Protein AF-A0A8H7CYE1-F1 (afdb_monomer_lite)

Structure (mmCIF, N/CA/C/O backbone):
data_AF-A0A8H7CYE1-F1
#
_entry.id   AF-A0A8H7CYE1-F1
#
loop_
_atom_site.group_PDB
_atom_site.id
_atom_site.type_symbol
_atom_site.label_atom_id
_atom_site.label_alt_id
_atom_site.label_comp_id
_atom_site.label_asym_id
_atom_site.label_entity_id
_atom_site.label_seq_id
_atom_site.pdbx_PDB_ins_code
_atom_site.Cartn_x
_atom_site.Cartn_y
_atom_site.Cartn_z
_atom_site.occupancy
_atom_site.B_iso_or_equiv
_atom_site.auth_seq_id
_atom_site.auth_comp_id
_atom_site.auth_asym_id
_atom_site.auth_atom_id
_atom_site.pdbx_PDB_model_num
ATOM 1 N N . MET A 1 1 ? 32.076 11.891 30.524 1.00 40.66 1 MET A N 1
ATOM 2 C CA . MET A 1 1 ? 31.829 10.584 29.880 1.00 40.66 1 MET A CA 1
ATOM 3 C C . MET A 1 1 ? 30.599 10.742 29.002 1.00 40.66 1 MET A C 1
ATOM 5 O O . MET A 1 1 ? 29.498 10.757 29.526 1.00 40.66 1 MET A O 1
ATOM 9 N N . GLY A 1 2 ? 30.790 10.987 27.707 1.00 42.84 2 GLY A N 1
ATOM 10 C CA . GLY A 1 2 ? 29.716 11.090 26.719 1.00 42.84 2 GLY A CA 1
ATOM 11 C C . GLY A 1 2 ? 30.156 10.296 25.499 1.00 42.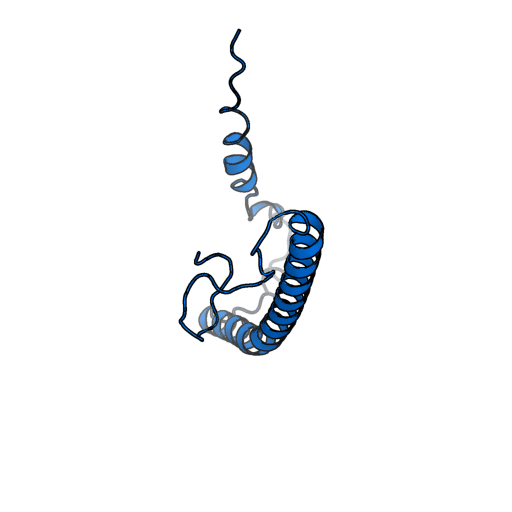84 2 GLY A C 1
ATOM 12 O O . GLY A 1 2 ? 31.140 10.659 24.863 1.00 42.84 2 GLY A O 1
ATOM 13 N N . PHE A 1 3 ? 29.504 9.161 25.263 1.00 37.09 3 PHE A N 1
ATOM 14 C CA . PHE A 1 3 ? 29.741 8.310 24.104 1.00 37.09 3 PHE A CA 1
ATOM 15 C C . PHE A 1 3 ? 29.047 8.949 22.896 1.00 37.09 3 PHE A C 1
ATOM 17 O O . PHE A 1 3 ? 27.830 9.111 22.900 1.00 37.09 3 PHE A O 1
ATOM 24 N N . GLY A 1 4 ? 29.831 9.355 21.897 1.00 44.56 4 GLY A N 1
ATOM 25 C CA . GLY A 1 4 ? 29.328 9.847 20.618 1.00 44.56 4 GLY A CA 1
ATOM 26 C C . GLY A 1 4 ? 28.806 8.690 19.771 1.00 44.56 4 GLY A C 1
ATOM 27 O O . GLY A 1 4 ? 29.542 7.745 19.497 1.00 44.56 4 GLY A O 1
ATOM 28 N N . VAL A 1 5 ? 27.537 8.764 19.368 1.00 54.91 5 VAL A N 1
ATOM 29 C CA . VAL A 1 5 ? 26.882 7.767 18.498 1.00 54.91 5 VAL A CA 1
ATOM 30 C C . VAL A 1 5 ? 26.818 8.251 17.037 1.00 54.91 5 VAL A C 1
ATOM 32 O O . VAL A 1 5 ? 26.430 7.510 16.142 1.00 54.91 5 VAL A O 1
ATOM 35 N N . ASP A 1 6 ? 27.320 9.451 16.741 1.00 49.56 6 ASP A N 1
ATOM 36 C CA . ASP A 1 6 ? 27.153 10.083 15.423 1.00 49.56 6 ASP A CA 1
ATOM 37 C C . ASP A 1 6 ? 28.207 9.677 14.378 1.00 49.56 6 ASP A C 1
ATOM 39 O O . ASP A 1 6 ? 28.210 10.189 13.259 1.00 49.56 6 ASP A O 1
ATOM 43 N N . GLN A 1 7 ? 29.104 8.741 14.705 1.00 48.44 7 GLN A N 1
ATOM 44 C CA . GLN A 1 7 ? 30.227 8.378 13.831 1.00 48.44 7 GLN A CA 1
ATOM 45 C C . GLN A 1 7 ? 30.059 7.050 13.077 1.00 48.44 7 GLN A C 1
ATOM 47 O O . GLN A 1 7 ? 30.784 6.813 12.119 1.00 48.44 7 GLN A O 1
ATOM 52 N N . VAL A 1 8 ? 29.086 6.201 13.436 1.00 51.88 8 VAL A N 1
ATOM 53 C CA . VAL A 1 8 ? 28.955 4.855 12.831 1.00 51.88 8 VAL A CA 1
ATOM 54 C C . VAL A 1 8 ? 28.050 4.840 11.586 1.00 51.88 8 VAL A C 1
ATOM 56 O O . VAL A 1 8 ? 28.099 3.898 10.802 1.00 51.88 8 VAL A O 1
ATOM 59 N N . SER A 1 9 ? 27.250 5.883 11.330 1.00 48.88 9 SER A N 1
ATOM 60 C CA . SER A 1 9 ? 26.254 5.861 10.240 1.00 48.88 9 SER A CA 1
ATOM 61 C C . SER A 1 9 ? 26.731 6.443 8.902 1.00 48.88 9 SER A C 1
ATOM 63 O O . SER A 1 9 ? 26.078 6.222 7.880 1.00 48.88 9 SER A O 1
ATOM 65 N N . THR A 1 10 ? 27.840 7.181 8.860 1.00 48.22 10 THR A N 1
ATOM 66 C CA . THR A 1 10 ? 28.313 7.827 7.621 1.00 48.22 10 THR A CA 1
ATOM 67 C C . THR A 1 10 ? 29.323 6.991 6.835 1.00 48.22 10 THR A C 1
ATOM 69 O O . THR A 1 10 ? 29.460 7.199 5.630 1.00 48.22 10 THR A O 1
ATOM 72 N N . GLU A 1 11 ? 29.958 5.986 7.446 1.00 44.22 11 GLU A N 1
ATOM 73 C CA . GLU A 1 11 ? 30.917 5.118 6.743 1.00 44.22 11 GLU A CA 1
ATOM 74 C C . GLU A 1 11 ? 30.231 4.081 5.833 1.00 44.22 11 GLU A C 1
ATOM 76 O O . GLU A 1 11 ? 30.669 3.857 4.701 1.00 44.22 11 GLU A O 1
ATOM 81 N N . TRP A 1 12 ? 29.083 3.525 6.239 1.00 40.66 12 TRP A N 1
ATOM 82 C CA . TRP A 1 12 ? 28.338 2.557 5.415 1.00 40.66 12 TRP A CA 1
ATOM 83 C C . TRP A 1 12 ? 27.717 3.192 4.161 1.00 40.66 12 TRP A C 1
ATOM 85 O O . TRP A 1 12 ? 27.625 2.546 3.115 1.00 40.66 12 TRP A O 1
ATOM 95 N N . ALA A 1 13 ? 27.358 4.480 4.222 1.00 39.84 13 ALA A N 1
ATOM 96 C CA . ALA A 1 13 ? 26.816 5.224 3.082 1.00 39.84 13 ALA A CA 1
ATOM 97 C C . ALA A 1 13 ? 27.863 5.494 1.978 1.00 39.84 13 ALA A C 1
ATOM 99 O O . ALA A 1 13 ? 27.500 5.729 0.821 1.00 39.84 13 ALA A O 1
ATOM 100 N N . VAL A 1 14 ? 29.159 5.431 2.308 1.00 49.72 14 VAL A N 1
ATOM 101 C CA . VAL A 1 14 ? 30.266 5.576 1.347 1.00 49.72 14 VAL A CA 1
ATOM 102 C C . VAL A 1 14 ? 30.738 4.212 0.831 1.00 49.72 14 VAL A C 1
ATOM 104 O O . VAL A 1 14 ? 31.070 4.097 -0.350 1.00 49.72 14 VAL A O 1
ATOM 107 N N . ALA A 1 15 ? 30.691 3.159 1.655 1.00 42.09 15 ALA A N 1
ATOM 108 C CA . ALA A 1 15 ? 31.122 1.814 1.263 1.00 42.09 15 ALA A CA 1
ATOM 109 C C . ALA A 1 15 ? 30.263 1.198 0.137 1.00 42.09 15 ALA A C 1
ATOM 111 O O . ALA A 1 15 ? 30.801 0.604 -0.798 1.00 42.09 15 ALA A O 1
ATOM 112 N N . VAL A 1 16 ? 28.941 1.414 0.143 1.00 48.31 16 VAL A N 1
ATOM 113 C CA . VAL A 1 16 ? 28.045 0.894 -0.916 1.00 48.31 16 VAL A CA 1
ATOM 114 C C . VAL A 1 16 ? 28.205 1.657 -2.244 1.00 48.31 16 VAL A C 1
ATOM 116 O O . VAL A 1 16 ? 27.879 1.140 -3.310 1.00 48.31 16 VAL A O 1
ATOM 119 N N . LYS A 1 17 ? 28.797 2.859 -2.226 1.00 48.03 17 LYS A N 1
ATOM 120 C CA . LYS A 1 17 ? 29.057 3.668 -3.431 1.00 48.03 17 LYS A CA 1
ATOM 121 C C . LYS A 1 17 ? 30.337 3.294 -4.184 1.00 48.03 17 LYS A C 1
ATOM 123 O O . LYS A 1 17 ? 30.627 3.911 -5.208 1.00 48.03 17 LYS A O 1
ATOM 128 N N . ARG A 1 18 ? 31.096 2.297 -3.715 1.00 46.69 18 ARG A N 1
ATOM 129 C CA . ARG A 1 18 ? 32.378 1.902 -4.321 1.00 46.69 18 ARG A CA 1
ATOM 130 C C . ARG A 1 18 ? 32.485 0.419 -4.673 1.00 46.69 18 ARG A C 1
ATOM 132 O O . ARG A 1 18 ? 33.593 -0.069 -4.866 1.00 46.69 18 ARG A O 1
ATOM 139 N N . VAL A 1 19 ? 31.366 -0.281 -4.869 1.00 48.00 19 VAL A N 1
ATOM 140 C CA . VAL A 1 19 ? 31.390 -1.445 -5.768 1.00 48.00 19 VAL A CA 1
ATOM 141 C C . VAL A 1 19 ? 31.368 -0.891 -7.183 1.00 48.00 19 VAL A C 1
ATOM 143 O O . VAL A 1 19 ? 30.327 -0.661 -7.794 1.00 48.00 19 VAL A O 1
ATOM 146 N N . SER A 1 20 ? 32.569 -0.574 -7.654 1.00 43.81 20 SER A N 1
ATOM 147 C CA . SER A 1 20 ? 32.831 -0.262 -9.044 1.00 43.81 20 SER A CA 1
ATOM 148 C C . SER A 1 20 ? 32.231 -1.367 -9.909 1.00 43.81 20 SER A C 1
ATOM 150 O O . SER A 1 20 ? 32.629 -2.528 -9.820 1.00 43.81 20 SER A O 1
ATOM 152 N N . PHE A 1 21 ? 31.303 -0.995 -10.787 1.00 33.94 21 PHE A N 1
ATOM 153 C CA . PHE A 1 21 ? 30.743 -1.865 -11.822 1.00 33.94 21 PHE A CA 1
ATOM 154 C C . PHE A 1 21 ? 31.835 -2.463 -12.746 1.00 33.94 21 PHE A C 1
ATOM 156 O O . PHE A 1 21 ? 31.558 -3.354 -13.540 1.00 33.94 21 PHE A O 1
ATOM 163 N N . SER A 1 22 ? 33.095 -2.019 -12.620 1.00 46.28 22 SER A N 1
ATOM 164 C CA . SER A 1 22 ? 34.264 -2.581 -13.305 1.00 46.28 22 SER A CA 1
ATOM 165 C C . SER A 1 22 ? 34.741 -3.933 -12.762 1.00 46.28 22 SER A C 1
ATOM 167 O O . SER A 1 22 ? 35.681 -4.475 -13.322 1.00 46.28 2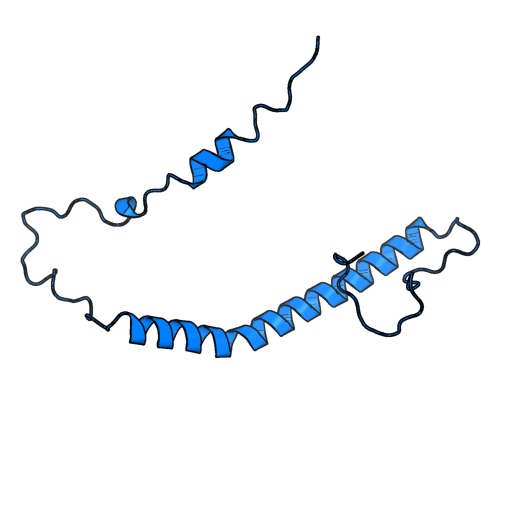2 SER A O 1
ATOM 169 N N . SER A 1 23 ? 34.173 -4.465 -11.672 1.00 46.47 23 SER A N 1
ATOM 170 C CA . SER A 1 23 ? 34.658 -5.720 -11.067 1.00 46.47 23 SER A CA 1
ATOM 171 C C . SER A 1 23 ? 33.970 -6.991 -11.585 1.00 46.47 23 SER A C 1
ATOM 173 O O . SER A 1 23 ? 34.342 -8.081 -11.162 1.00 46.47 23 SER A O 1
ATOM 175 N N . ILE A 1 24 ? 32.976 -6.883 -12.473 1.00 45.81 24 ILE A N 1
ATOM 176 C CA . ILE A 1 24 ? 32.363 -8.057 -13.129 1.00 45.81 24 ILE A CA 1
ATOM 177 C C . ILE A 1 24 ? 33.024 -8.340 -14.491 1.00 45.81 24 ILE A C 1
ATOM 179 O O . ILE A 1 24 ? 33.027 -9.480 -14.942 1.00 45.81 24 ILE A O 1
ATOM 183 N N . CYS A 1 25 ? 33.672 -7.347 -15.109 1.00 44.19 25 CYS A N 1
ATOM 184 C CA . CYS A 1 25 ? 34.569 -7.574 -16.240 1.00 44.19 25 CYS A CA 1
ATOM 185 C C . CYS A 1 25 ? 36.005 -7.631 -15.716 1.00 44.19 25 CYS A C 1
ATOM 187 O O . CYS A 1 25 ? 36.570 -6.600 -15.353 1.00 44.19 25 CYS A O 1
ATOM 189 N N . GLY A 1 26 ? 36.592 -8.828 -15.665 1.00 53.09 26 GLY A N 1
ATOM 190 C CA . GLY A 1 26 ? 38.037 -8.967 -15.490 1.00 53.09 26 GLY A CA 1
ATOM 191 C C . GLY A 1 26 ? 38.805 -8.205 -16.585 1.00 53.09 26 GLY A C 1
ATOM 192 O O . GLY A 1 26 ? 38.212 -7.848 -17.610 1.00 53.09 26 GLY A O 1
ATOM 193 N N . PRO A 1 27 ? 40.102 -7.911 -16.381 1.00 53.78 27 PRO A N 1
ATOM 194 C CA . PRO A 1 27 ? 40.936 -7.322 -17.421 1.00 53.78 27 PRO A CA 1
ATOM 195 C C . PRO A 1 27 ? 40.842 -8.181 -18.681 1.00 53.78 27 PRO A C 1
ATOM 197 O O . PRO A 1 27 ? 40.960 -9.398 -18.599 1.00 53.78 27 PRO A O 1
ATOM 200 N N . LEU A 1 28 ? 40.591 -7.543 -19.822 1.00 53.91 28 LEU A N 1
ATOM 201 C CA . LEU A 1 28 ? 40.593 -8.213 -21.114 1.00 53.91 28 LEU A CA 1
ATOM 202 C C . LEU A 1 28 ? 42.005 -8.769 -21.334 1.00 53.91 28 LEU A C 1
ATOM 204 O O . LEU A 1 28 ? 42.958 -7.985 -21.415 1.00 53.91 28 LEU A O 1
ATOM 208 N N . ASP A 1 29 ? 42.155 -10.090 -21.379 1.00 60.75 29 ASP A N 1
ATOM 209 C CA . ASP A 1 29 ? 43.447 -10.690 -21.672 1.00 60.75 29 ASP A CA 1
ATOM 210 C C . ASP A 1 29 ? 43.840 -10.279 -23.102 1.00 60.75 29 ASP A C 1
ATOM 212 O O . ASP A 1 29 ? 43.034 -10.391 -24.031 1.00 60.75 29 ASP A O 1
ATOM 216 N N . PRO A 1 30 ? 45.076 -9.803 -23.344 1.00 64.31 30 PRO A N 1
ATOM 217 C CA . PRO A 1 30 ? 45.500 -9.343 -24.671 1.00 64.31 30 PRO A CA 1
ATOM 218 C C . PRO A 1 30 ? 45.571 -10.475 -25.715 1.00 64.31 30 PRO A C 1
ATOM 220 O O . PRO A 1 30 ? 45.919 -10.224 -26.868 1.00 64.31 30 PRO A O 1
ATOM 223 N N . ALA A 1 31 ? 45.272 -11.713 -25.309 1.00 64.31 31 ALA A N 1
ATOM 224 C CA . ALA A 1 31 ? 45.252 -12.912 -26.135 1.00 64.31 31 ALA A CA 1
ATOM 225 C C . ALA A 1 31 ? 43.835 -13.366 -26.532 1.00 64.31 31 ALA A C 1
ATOM 227 O O . ALA A 1 31 ? 43.712 -14.357 -27.257 1.00 64.31 31 ALA A O 1
ATOM 228 N N . ASP A 1 32 ? 42.777 -12.666 -26.106 1.00 59.69 32 ASP A N 1
ATOM 229 C CA . ASP A 1 32 ? 41.422 -13.028 -26.514 1.00 59.69 32 ASP A CA 1
ATOM 230 C C . ASP A 1 32 ? 41.234 -12.785 -28.024 1.00 59.69 32 ASP A C 1
ATOM 232 O O . ASP A 1 32 ? 41.454 -11.675 -28.525 1.00 59.69 32 ASP A O 1
ATOM 236 N N . PRO A 1 33 ? 40.838 -13.811 -28.798 1.00 62.12 33 PRO A N 1
ATOM 237 C CA . PRO A 1 33 ? 40.733 -13.685 -30.240 1.00 62.12 33 PRO A CA 1
ATOM 238 C C . PRO A 1 33 ? 39.590 -12.717 -30.618 1.00 62.12 33 PRO A C 1
ATOM 240 O O . PRO A 1 33 ? 38.502 -12.777 -30.038 1.00 62.12 33 PRO A O 1
ATOM 243 N N . PRO A 1 34 ? 39.770 -11.862 -31.648 1.00 57.66 34 PRO A N 1
ATOM 244 C CA . PRO A 1 34 ? 38.900 -10.709 -31.947 1.00 57.66 34 PRO A CA 1
ATOM 245 C C . PRO A 1 34 ? 37.457 -11.057 -32.364 1.00 57.66 34 PRO A C 1
ATOM 247 O O . PRO A 1 34 ? 36.657 -10.164 -32.652 1.00 57.66 34 PRO A O 1
ATOM 250 N N . HIS A 1 35 ? 37.107 -12.344 -32.406 1.00 51.62 35 HIS A N 1
ATOM 251 C CA . HIS A 1 35 ? 35.760 -12.823 -32.697 1.00 51.62 35 HIS A CA 1
ATOM 252 C C . HIS A 1 35 ? 34.864 -12.902 -31.448 1.00 51.62 35 HIS A C 1
ATOM 254 O O . HIS A 1 35 ? 33.647 -12.862 -31.591 1.00 51.62 35 HIS A O 1
ATOM 260 N N . LEU A 1 36 ? 35.422 -12.948 -30.229 1.00 49.94 36 LEU A N 1
ATOM 261 C CA . LEU A 1 36 ? 34.623 -12.918 -28.989 1.00 49.94 36 LEU A CA 1
ATOM 262 C C . LEU A 1 36 ? 34.232 -11.498 -28.554 1.00 49.94 36 LEU A C 1
ATOM 264 O O . LEU A 1 36 ? 33.282 -11.323 -27.797 1.00 49.94 36 LEU A O 1
ATOM 268 N N . ALA A 1 37 ? 34.864 -10.471 -29.129 1.00 49.84 37 ALA A N 1
ATOM 269 C CA . ALA A 1 37 ? 34.382 -9.090 -29.059 1.00 49.84 37 ALA A CA 1
ATOM 270 C C . ALA A 1 37 ? 33.082 -8.865 -29.868 1.00 49.84 37 ALA A C 1
ATOM 272 O O . ALA A 1 37 ? 32.528 -7.766 -29.864 1.00 49.84 37 ALA A O 1
ATOM 273 N N . GLN A 1 38 ? 32.595 -9.892 -30.578 1.00 50.22 38 GLN A N 1
ATOM 274 C CA . GLN A 1 38 ? 31.489 -9.819 -31.530 1.00 50.22 38 GLN A CA 1
ATOM 275 C C . GLN A 1 38 ? 30.393 -10.847 -31.204 1.00 50.22 38 GLN A C 1
ATOM 277 O O . GLN A 1 38 ? 30.070 -11.698 -32.025 1.00 50.22 38 GLN A O 1
ATOM 282 N N . SER A 1 39 ? 29.783 -10.793 -30.017 1.00 45.53 39 SER A N 1
ATOM 283 C CA . SER A 1 39 ? 28.494 -11.491 -29.810 1.00 45.53 39 SER A CA 1
ATOM 284 C C . SER A 1 39 ? 27.410 -10.652 -29.133 1.00 45.53 39 SER A C 1
ATOM 286 O O . SER A 1 39 ? 26.242 -11.041 -29.120 1.00 45.53 39 SER A O 1
ATOM 288 N N . SER A 1 40 ? 27.741 -9.461 -28.629 1.00 56.66 40 SER A N 1
ATOM 289 C CA . SER A 1 40 ? 26.766 -8.576 -28.001 1.00 56.66 40 SER A CA 1
ATOM 290 C C . SER A 1 40 ? 26.074 -7.719 -29.059 1.00 56.66 40 SER A C 1
ATOM 292 O O . SER A 1 40 ? 26.551 -6.676 -29.502 1.00 56.66 40 SER A O 1
ATOM 294 N N . TYR A 1 41 ? 24.927 -8.215 -29.507 1.00 58.31 41 TYR A N 1
ATOM 295 C CA . TYR A 1 41 ? 23.892 -7.484 -30.229 1.00 58.31 41 TYR A CA 1
ATOM 296 C C . TYR A 1 41 ? 23.901 -5.972 -29.900 1.00 58.31 41 TYR A C 1
ATOM 298 O O . TYR A 1 41 ? 23.560 -5.539 -28.800 1.00 58.31 41 TYR A O 1
ATOM 306 N N . ARG A 1 42 ? 24.292 -5.124 -30.862 1.00 63.91 42 ARG A N 1
ATOM 307 C CA . ARG A 1 42 ? 24.247 -3.660 -30.701 1.00 63.91 42 ARG A CA 1
ATOM 308 C C . ARG A 1 42 ? 22.815 -3.160 -30.898 1.00 63.91 42 ARG A C 1
ATOM 310 O O . ARG A 1 42 ? 22.537 -2.408 -31.832 1.00 63.91 42 ARG A O 1
ATOM 317 N N . VAL A 1 43 ? 21.893 -3.604 -30.045 1.00 69.19 43 VAL A N 1
ATOM 318 C CA . VAL A 1 43 ? 20.523 -3.085 -30.019 1.00 69.19 43 VAL A CA 1
ATOM 319 C C . VAL A 1 43 ? 20.601 -1.627 -29.558 1.00 69.19 43 VAL A C 1
ATOM 321 O O . VAL A 1 43 ? 21.212 -1.333 -28.525 1.00 69.19 43 VAL A O 1
ATOM 324 N N . PRO A 1 44 ? 20.066 -0.672 -30.339 1.00 80.94 44 PRO A N 1
ATOM 325 C CA . PRO A 1 44 ? 20.144 0.735 -29.983 1.00 80.94 44 PRO A CA 1
ATOM 326 C C . PRO A 1 44 ? 19.495 0.949 -28.614 1.00 80.94 44 PRO A C 1
ATOM 328 O O . PRO A 1 44 ? 18.448 0.383 -28.320 1.00 80.94 44 PRO A O 1
ATOM 331 N N . PHE A 1 45 ? 20.075 1.822 -27.789 1.00 82.69 45 PHE A N 1
ATOM 332 C CA . PHE A 1 45 ? 19.619 2.092 -26.416 1.00 82.69 45 PHE A CA 1
ATOM 333 C C . PHE A 1 45 ? 18.115 2.409 -26.298 1.00 82.69 45 PHE A C 1
ATOM 335 O O . PHE A 1 45 ? 17.498 2.181 -25.261 1.00 82.69 45 PHE A O 1
ATOM 342 N N . ARG A 1 46 ? 17.508 2.919 -27.377 1.00 83.69 46 ARG A N 1
ATOM 343 C CA . ARG A 1 46 ? 16.066 3.176 -27.476 1.00 83.69 46 ARG A CA 1
ATOM 344 C C . ARG A 1 46 ? 15.236 1.894 -27.421 1.00 83.69 46 ARG A C 1
ATOM 346 O O . ARG A 1 46 ? 14.182 1.913 -26.800 1.00 83.69 46 ARG A O 1
ATOM 353 N N . GLU A 1 47 ? 15.703 0.820 -28.041 1.00 86.06 47 GLU A N 1
ATOM 354 C CA . GLU A 1 47 ? 14.991 -0.456 -28.101 1.00 86.06 47 GLU A CA 1
ATOM 355 C C . GLU A 1 47 ? 15.151 -1.236 -26.791 1.00 86.06 47 GLU A C 1
ATOM 357 O O . GLU A 1 47 ? 14.152 -1.640 -26.212 1.00 86.06 47 GLU A O 1
ATOM 362 N N . LEU A 1 48 ? 16.350 -1.251 -26.193 1.00 87.25 48 LEU A N 1
ATOM 363 C CA . LEU A 1 48 ? 16.542 -1.767 -24.825 1.00 87.25 48 LEU A CA 1
ATOM 364 C C . LEU A 1 48 ? 15.659 -1.037 -23.799 1.00 87.25 48 LEU A C 1
ATOM 366 O O . LEU A 1 48 ? 15.076 -1.639 -22.895 1.00 87.25 48 LEU A O 1
ATOM 370 N N . ARG A 1 49 ? 15.521 0.289 -23.929 1.00 90.56 49 ARG A N 1
ATOM 371 C CA . ARG A 1 49 ? 14.591 1.059 -23.091 1.00 90.56 49 ARG A CA 1
ATOM 372 C C . ARG A 1 49 ? 13.137 0.682 -23.340 1.00 90.56 49 ARG A C 1
ATOM 374 O O . ARG A 1 49 ? 12.370 0.639 -22.388 1.00 90.56 49 ARG A O 1
ATOM 381 N N . ARG A 1 50 ? 12.751 0.403 -24.584 1.00 95.00 50 ARG A N 1
ATOM 382 C CA . ARG A 1 50 ? 11.396 -0.064 -24.893 1.00 95.00 50 ARG A CA 1
ATOM 383 C C . ARG A 1 50 ? 11.136 -1.414 -24.252 1.00 95.00 50 ARG A C 1
ATOM 385 O O . ARG A 1 50 ? 10.178 -1.510 -23.500 1.00 95.00 50 ARG A O 1
ATOM 392 N N . GLU A 1 51 ? 12.010 -2.392 -24.451 1.00 92.62 51 GLU A N 1
ATOM 393 C CA . GLU A 1 51 ? 11.878 -3.729 -23.863 1.00 92.62 51 GLU A CA 1
ATOM 394 C C . GLU A 1 51 ? 11.781 -3.668 -22.334 1.00 92.62 51 GLU A C 1
ATOM 396 O O . GLU A 1 51 ? 10.863 -4.231 -21.741 1.00 92.62 51 GLU A O 1
ATOM 401 N N . THR A 1 52 ? 12.663 -2.902 -21.683 1.00 93.31 52 THR A N 1
ATOM 402 C CA . THR A 1 52 ? 12.626 -2.731 -20.220 1.00 93.31 52 THR A CA 1
ATOM 403 C C . THR A 1 52 ? 11.372 -1.998 -19.738 1.00 93.31 52 THR A C 1
ATOM 405 O O . THR A 1 52 ? 10.807 -2.365 -18.705 1.00 93.31 52 THR A O 1
ATOM 408 N N . THR A 1 53 ? 10.894 -0.986 -20.467 1.00 96.44 53 THR A N 1
ATOM 409 C CA . THR A 1 53 ? 9.630 -0.306 -20.155 1.00 96.44 53 THR A CA 1
ATOM 410 C C . THR A 1 53 ? 8.433 -1.236 -20.346 1.00 96.44 53 THR A C 1
ATOM 412 O O . THR A 1 53 ? 7.569 -1.277 -19.475 1.00 96.44 53 THR A O 1
ATOM 415 N N . TRP A 1 54 ? 8.387 -2.007 -21.431 1.00 96.94 54 TRP A N 1
ATOM 416 C CA . TRP A 1 54 ? 7.302 -2.947 -21.718 1.00 96.94 54 TRP A CA 1
ATOM 417 C C . TRP A 1 54 ? 7.257 -4.070 -20.684 1.00 96.94 54 TRP A C 1
ATOM 419 O O . TRP A 1 54 ? 6.198 -4.329 -20.116 1.00 96.94 54 TRP A O 1
ATOM 429 N N . ALA A 1 55 ? 8.410 -4.651 -20.339 1.00 96.19 55 ALA A N 1
ATOM 430 C CA . ALA A 1 55 ? 8.512 -5.630 -19.261 1.00 96.19 55 ALA A CA 1
ATOM 431 C C . ALA A 1 55 ? 7.942 -5.075 -17.945 1.00 96.19 55 ALA A C 1
ATOM 433 O O . ALA A 1 55 ? 7.144 -5.735 -17.283 1.00 96.19 55 ALA A O 1
ATOM 434 N N . ARG A 1 56 ? 8.272 -3.826 -17.589 1.00 96.00 56 ARG A N 1
ATOM 435 C CA . ARG A 1 56 ? 7.721 -3.180 -16.388 1.00 96.00 56 ARG A CA 1
ATOM 436 C C . ARG A 1 56 ? 6.215 -2.957 -16.479 1.00 96.00 56 ARG A C 1
ATOM 438 O O . ARG A 1 56 ? 5.527 -3.294 -15.527 1.00 96.00 56 ARG A O 1
ATOM 445 N N . ILE A 1 57 ? 5.693 -2.431 -17.587 1.00 97.00 57 ILE A N 1
ATOM 446 C CA . ILE A 1 57 ? 4.249 -2.172 -17.751 1.00 97.00 57 ILE A CA 1
ATOM 447 C C . ILE A 1 57 ? 3.428 -3.445 -17.511 1.00 97.00 57 ILE A C 1
ATOM 449 O O . ILE A 1 57 ? 2.371 -3.377 -16.889 1.00 97.00 57 ILE A O 1
ATOM 453 N N . HIS A 1 58 ? 3.925 -4.600 -17.951 1.00 95.62 58 HIS A N 1
ATOM 454 C CA . HIS A 1 58 ? 3.229 -5.873 -17.764 1.00 95.62 58 HIS A CA 1
ATOM 455 C C . HIS A 1 58 ? 3.407 -6.479 -16.368 1.00 95.62 58 HIS A C 1
ATOM 457 O O . HIS A 1 58 ? 2.501 -7.153 -15.884 1.00 95.62 58 HIS A O 1
ATOM 463 N N . LEU A 1 59 ? 4.539 -6.235 -15.705 1.00 96.50 59 LEU A N 1
ATOM 464 C CA . LEU A 1 59 ? 4.808 -6.772 -14.367 1.00 96.50 59 LEU A CA 1
ATOM 465 C C . LEU A 1 59 ? 4.229 -5.911 -13.237 1.00 96.50 59 LEU A C 1
ATOM 467 O O . LEU A 1 59 ? 3.832 -6.443 -12.203 1.00 96.50 59 LEU A O 1
ATOM 471 N N . VAL A 1 60 ? 4.155 -4.591 -13.420 1.00 97.25 60 VAL A N 1
ATOM 472 C CA . VAL A 1 60 ? 3.681 -3.644 -12.398 1.00 97.25 60 VAL A CA 1
ATOM 473 C C . VAL A 1 60 ? 2.287 -3.988 -11.855 1.00 97.25 60 VAL A C 1
ATOM 475 O O . VAL A 1 60 ? 2.140 -3.952 -10.637 1.00 97.25 60 VAL A O 1
ATOM 478 N N . PRO A 1 61 ? 1.282 -4.375 -12.667 1.00 97.31 61 PRO A N 1
ATOM 479 C CA . PRO A 1 61 ? -0.032 -4.756 -12.147 1.00 97.31 61 PRO A CA 1
ATOM 480 C C . PRO A 1 61 ? 0.014 -5.926 -11.158 1.00 97.31 61 PRO A C 1
ATOM 482 O O . PRO A 1 61 ? -0.699 -5.910 -10.158 1.00 97.31 61 PRO A O 1
ATOM 485 N N . LEU A 1 62 ? 0.875 -6.919 -11.406 1.00 96.62 62 LEU A N 1
ATOM 486 C CA . LEU A 1 62 ? 1.051 -8.058 -10.504 1.00 96.62 62 LEU A CA 1
ATOM 487 C C . LEU A 1 62 ? 1.719 -7.615 -9.200 1.00 96.62 62 LEU A C 1
ATOM 489 O O . LEU A 1 62 ? 1.231 -7.937 -8.122 1.00 96.62 62 LEU A O 1
ATOM 493 N N . LEU A 1 63 ? 2.799 -6.834 -9.293 1.00 95.69 63 LEU A N 1
ATOM 494 C CA . LEU A 1 63 ? 3.518 -6.336 -8.116 1.00 95.69 63 LEU A CA 1
ATOM 495 C C . LEU A 1 63 ? 2.648 -5.423 -7.244 1.00 95.69 63 LEU A C 1
ATOM 497 O O . LEU A 1 63 ? 2.711 -5.508 -6.020 1.00 95.69 63 LEU A O 1
ATOM 501 N N . LEU A 1 64 ? 1.820 -4.583 -7.867 1.00 96.56 64 LEU A N 1
ATOM 502 C CA . LEU A 1 64 ? 0.873 -3.724 -7.165 1.00 96.56 64 LEU A CA 1
ATOM 503 C C . LEU A 1 64 ? -0.165 -4.558 -6.408 1.00 96.56 64 LEU A C 1
ATOM 505 O O . LEU A 1 64 ? -0.377 -4.332 -5.222 1.00 96.56 64 LEU A O 1
ATOM 509 N N . ALA A 1 65 ? -0.748 -5.566 -7.062 1.00 97.19 65 ALA A N 1
ATOM 510 C CA . ALA A 1 65 ? -1.732 -6.440 -6.432 1.00 97.19 65 ALA A CA 1
ATOM 511 C C . ALA A 1 65 ? -1.155 -7.219 -5.236 1.00 97.19 65 ALA A C 1
ATOM 513 O O . ALA A 1 65 ? -1.838 -7.381 -4.225 1.00 97.19 65 ALA A O 1
ATOM 514 N N . GLU A 1 66 ? 0.092 -7.693 -5.323 1.00 96.81 66 GLU A N 1
ATOM 515 C CA . GLU A 1 66 ? 0.754 -8.340 -4.182 1.00 96.81 66 GLU A CA 1
ATOM 516 C C . GLU A 1 66 ? 1.031 -7.346 -3.044 1.00 96.81 66 GLU A C 1
ATOM 518 O O . GLU A 1 66 ? 0.760 -7.652 -1.880 1.00 96.81 66 GLU A O 1
ATOM 523 N N . GLY A 1 67 ? 1.496 -6.136 -3.370 1.00 96.38 67 GLY A N 1
ATOM 524 C CA . GLY A 1 67 ? 1.692 -5.064 -2.392 1.00 96.38 67 GLY A CA 1
ATOM 525 C C . GLY A 1 67 ? 0.401 -4.700 -1.651 1.00 96.38 67 GLY A C 1
ATOM 526 O O . GLY A 1 67 ? 0.392 -4.649 -0.420 1.00 96.38 67 GLY A O 1
ATOM 527 N N . ASP A 1 68 ? -0.707 -4.540 -2.380 1.00 95.69 68 ASP A N 1
ATOM 528 C CA . ASP A 1 68 ? -2.019 -4.205 -1.813 1.00 95.69 68 ASP A CA 1
ATOM 529 C C . ASP A 1 68 ? -2.522 -5.286 -0.840 1.00 95.69 68 ASP A C 1
ATOM 531 O O . ASP A 1 68 ? -3.078 -4.970 0.217 1.00 95.69 68 ASP A O 1
ATOM 535 N N . ARG A 1 69 ? -2.289 -6.572 -1.142 1.00 96.38 69 ARG A N 1
ATOM 536 C CA . ARG A 1 69 ? -2.650 -7.680 -0.238 1.00 96.38 69 ARG A CA 1
ATOM 537 C C . ARG A 1 69 ? -1.879 -7.617 1.073 1.00 96.38 69 ARG A C 1
ATOM 539 O O . ARG A 1 69 ? -2.478 -7.794 2.135 1.00 96.38 69 ARG A O 1
ATOM 546 N N . VAL A 1 70 ? -0.572 -7.366 1.008 1.00 95.69 70 VAL A N 1
ATOM 547 C CA . VAL A 1 70 ? 0.280 -7.258 2.200 1.00 95.69 70 VAL A CA 1
ATOM 548 C C . VAL A 1 70 ? -0.136 -6.051 3.037 1.00 95.69 70 VAL A C 1
ATOM 550 O O . VAL A 1 70 ? -0.338 -6.191 4.241 1.00 95.69 70 VAL A O 1
ATOM 553 N N . ALA A 1 71 ? -0.352 -4.894 2.406 1.00 93.38 71 ALA A N 1
ATOM 554 C CA . ALA A 1 71 ? -0.792 -3.682 3.094 1.00 93.38 71 ALA A CA 1
ATOM 555 C C . ALA A 1 71 ? -2.143 -3.874 3.804 1.00 93.38 71 ALA A C 1
ATOM 557 O O . ALA A 1 71 ? -2.325 -3.431 4.941 1.00 93.38 71 ALA A O 1
ATOM 558 N N . TYR A 1 72 ? -3.087 -4.576 3.170 1.00 93.94 72 TYR A N 1
ATOM 559 C CA . TYR A 1 72 ? -4.367 -4.904 3.794 1.00 93.94 72 TYR A CA 1
ATOM 560 C C . TYR A 1 72 ? -4.198 -5.810 5.020 1.00 93.94 72 TYR A C 1
ATOM 562 O O . TYR A 1 72 ? -4.766 -5.525 6.077 1.00 93.94 72 TYR A O 1
ATOM 570 N N . GLN A 1 73 ? -3.398 -6.874 4.900 1.00 95.94 73 GLN A N 1
ATOM 571 C CA . GLN A 1 73 ? -3.130 -7.790 6.011 1.00 95.94 73 GLN A CA 1
ATOM 572 C C . GLN A 1 73 ? -2.446 -7.082 7.180 1.00 95.94 73 GLN A C 1
ATOM 574 O O . GLN A 1 73 ? -2.830 -7.293 8.330 1.00 95.94 73 GLN A O 1
ATOM 579 N N . GLU A 1 74 ? -1.479 -6.215 6.894 1.00 93.56 74 GLU A N 1
ATOM 580 C CA . GLU A 1 74 ? -0.784 -5.444 7.920 1.00 93.56 74 GLU A CA 1
ATOM 581 C C . GLU A 1 74 ? -1.730 -4.466 8.624 1.00 93.56 74 GLU A C 1
ATOM 583 O O . GLU A 1 74 ? -1.736 -4.378 9.850 1.00 93.56 74 GLU A O 1
ATOM 588 N N . GLY A 1 75 ? -2.633 -3.826 7.876 1.00 92.62 75 GLY A N 1
ATOM 589 C CA . GLY A 1 75 ? -3.681 -2.987 8.454 1.00 92.62 75 GLY A CA 1
ATOM 590 C C . GLY A 1 75 ? -4.618 -3.751 9.396 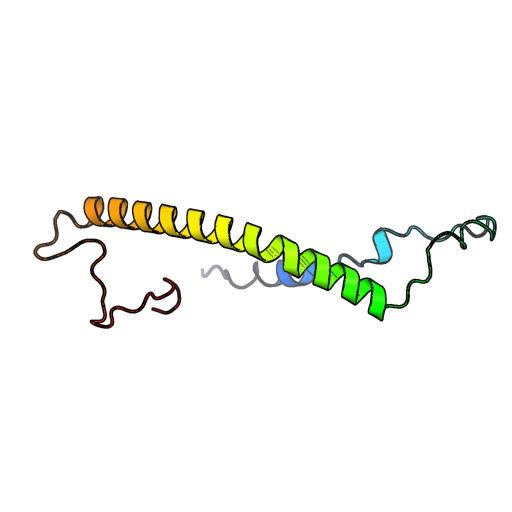1.00 92.62 75 GLY A C 1
ATOM 591 O O . GLY A 1 75 ? -5.018 -3.207 10.424 1.00 92.62 75 GLY A O 1
ATOM 592 N N . LEU A 1 76 ? -4.960 -5.005 9.080 1.00 94.81 76 LEU A N 1
ATOM 593 C CA . LEU A 1 76 ? -5.758 -5.856 9.971 1.00 94.81 76 LEU A CA 1
ATOM 594 C C . LEU A 1 76 ? -4.987 -6.247 11.235 1.00 94.81 76 LEU A C 1
ATOM 596 O O . LEU A 1 76 ? -5.547 -6.186 12.330 1.00 94.81 76 LEU A O 1
ATOM 600 N N . ARG A 1 77 ? -3.708 -6.620 11.095 1.00 96.38 77 ARG A N 1
ATOM 601 C CA . ARG A 1 77 ? -2.833 -6.951 12.231 1.00 96.38 77 ARG A CA 1
ATOM 602 C C . ARG A 1 77 ? -2.684 -5.766 13.175 1.00 96.38 77 ARG A C 1
ATOM 604 O O . ARG A 1 77 ? -2.891 -5.929 14.373 1.00 96.38 77 ARG A O 1
ATOM 611 N N . ALA A 1 78 ? -2.413 -4.579 12.637 1.00 94.00 78 ALA A N 1
ATOM 612 C CA . ALA A 1 78 ? -2.303 -3.354 13.418 1.00 94.00 78 ALA A CA 1
ATOM 613 C C . ALA A 1 78 ? -3.595 -3.053 14.192 1.00 94.00 78 ALA A C 1
ATOM 615 O O . ALA A 1 78 ? -3.533 -2.748 15.376 1.00 94.00 78 ALA A O 1
ATOM 616 N N . THR A 1 79 ? -4.767 -3.217 13.566 1.00 93.94 79 THR A N 1
ATOM 617 C CA . THR A 1 79 ? -6.066 -3.047 14.244 1.00 93.94 79 THR A CA 1
ATOM 618 C C . THR A 1 79 ? -6.289 -4.073 15.360 1.00 93.94 79 THR A C 1
ATOM 620 O O . THR A 1 79 ? -6.823 -3.723 16.411 1.00 93.94 79 THR A O 1
ATOM 623 N N . ALA A 1 80 ? -5.885 -5.330 15.159 1.00 96.38 80 ALA A N 1
ATOM 624 C CA . ALA A 1 80 ? -6.002 -6.366 16.185 1.00 96.38 80 ALA A CA 1
ATOM 625 C C . ALA A 1 80 ? -5.102 -6.068 17.394 1.00 96.38 80 ALA A C 1
ATOM 627 O O . ALA A 1 80 ? -5.557 -6.133 18.535 1.00 96.38 80 ALA A O 1
ATOM 628 N N . VAL A 1 81 ? -3.854 -5.671 17.133 1.00 96.88 81 VAL A N 1
ATOM 629 C CA . VAL A 1 81 ? -2.891 -5.269 18.167 1.00 96.88 81 VAL A CA 1
ATOM 630 C C . VAL A 1 81 ? -3.368 -4.014 18.904 1.00 96.88 81 VAL A C 1
ATOM 632 O O . VAL A 1 81 ? -3.339 -3.971 20.130 1.00 96.88 81 VAL A O 1
ATOM 635 N N . GLU A 1 82 ? -3.861 -3.007 18.180 1.00 95.12 82 GLU A N 1
ATOM 636 C CA . GLU A 1 82 ? -4.427 -1.785 18.758 1.00 95.12 82 GLU A CA 1
ATOM 637 C C . GLU A 1 82 ? -5.588 -2.102 19.708 1.00 95.12 82 GLU A C 1
ATOM 639 O O . GLU A 1 82 ? -5.620 -1.595 20.828 1.00 95.12 82 GLU A O 1
ATOM 644 N N . ALA A 1 83 ? -6.512 -2.972 19.293 1.00 94.88 83 ALA A N 1
ATOM 645 C CA . ALA A 1 83 ? -7.648 -3.373 20.115 1.00 94.88 83 ALA A CA 1
ATOM 646 C C . ALA A 1 83 ? -7.219 -4.116 21.391 1.00 94.88 83 ALA A C 1
ATOM 648 O O . ALA A 1 83 ? -7.821 -3.917 22.446 1.00 94.88 83 ALA A O 1
ATOM 649 N N . GLU A 1 84 ? -6.179 -4.951 21.314 1.00 95.50 84 GLU A N 1
ATOM 650 C CA . GLU A 1 84 ? -5.653 -5.675 22.474 1.00 95.50 84 GLU A CA 1
ATOM 651 C C . GLU A 1 84 ? -4.962 -4.739 23.477 1.00 95.50 84 GLU A C 1
ATOM 653 O O . GLU A 1 84 ? -5.180 -4.862 24.686 1.00 95.50 84 GLU A O 1
ATOM 658 N N . ILE A 1 85 ? -4.165 -3.787 22.982 1.00 97.19 85 ILE A N 1
ATOM 659 C CA . ILE A 1 85 ? -3.417 -2.834 23.813 1.00 97.19 85 ILE A CA 1
ATOM 660 C C . ILE A 1 85 ? -4.348 -1.773 24.420 1.00 97.19 85 ILE A C 1
ATOM 662 O O . ILE A 1 85 ? -4.206 -1.432 25.592 1.00 97.19 85 ILE A O 1
ATOM 666 N N . MET A 1 86 ? -5.310 -1.252 23.651 1.00 95.94 86 MET A N 1
ATOM 667 C CA . MET A 1 86 ? -6.145 -0.106 24.050 1.00 95.94 86 MET A CA 1
ATOM 668 C C . MET A 1 86 ? -7.451 -0.490 24.754 1.00 95.94 8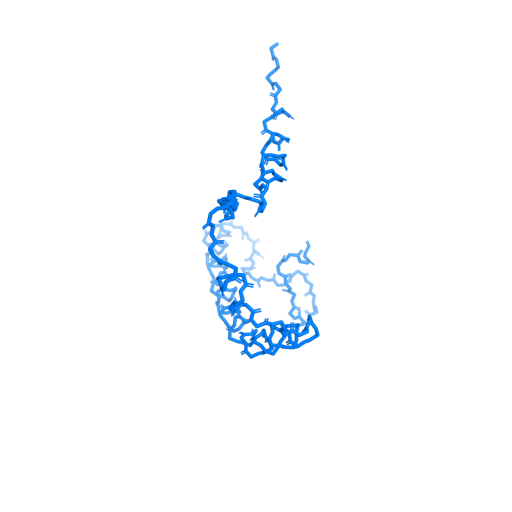6 MET A C 1
ATOM 670 O O . MET A 1 86 ? -8.277 0.379 25.033 1.00 95.94 86 MET A O 1
ATOM 674 N N . LYS A 1 87 ? -7.635 -1.771 25.098 1.00 93.56 87 LYS A N 1
ATOM 675 C CA . LYS A 1 87 ? -8.838 -2.278 25.784 1.00 93.56 87 LYS A CA 1
ATOM 676 C C . LYS A 1 87 ? -9.158 -1.559 27.102 1.00 93.56 87 LYS A C 1
ATOM 678 O O . LYS A 1 87 ? -10.322 -1.460 27.479 1.00 93.56 87 LYS A O 1
ATOM 683 N N . ASP A 1 88 ? -8.137 -1.052 27.792 1.00 95.50 88 ASP A N 1
ATOM 684 C CA . ASP A 1 88 ? -8.278 -0.428 29.110 1.00 95.50 88 ASP A CA 1
ATOM 685 C C . ASP A 1 88 ? -8.627 1.075 29.025 1.00 95.50 88 ASP A C 1
ATOM 687 O O . ASP A 1 88 ? -8.970 1.703 30.032 1.00 95.50 88 ASP A O 1
ATOM 691 N N . VAL A 1 89 ? -8.578 1.674 27.826 1.00 95.50 89 VAL A N 1
ATOM 692 C CA . VAL A 1 89 ? -8.821 3.107 27.606 1.00 95.50 89 VAL A CA 1
ATOM 693 C C . VAL A 1 89 ? -10.289 3.355 27.248 1.00 95.50 89 VAL A C 1
ATOM 695 O O . VAL A 1 89 ? -10.811 2.878 26.242 1.00 95.50 89 VAL A O 1
ATOM 698 N N . LYS A 1 90 ? -10.982 4.157 28.064 1.00 92.94 90 LYS A N 1
ATOM 699 C CA . LYS A 1 90 ? -12.405 4.468 27.851 1.00 92.94 90 LYS A CA 1
ATOM 700 C C . LYS A 1 90 ? -12.611 5.335 26.607 1.00 92.94 90 LYS A C 1
ATOM 702 O O . LYS A 1 90 ? -12.006 6.394 26.483 1.00 92.94 90 LYS A O 1
ATOM 707 N N . GLY A 1 91 ? -13.539 4.920 25.743 1.00 90.75 91 GLY A N 1
ATOM 708 C CA . GLY A 1 91 ? -13.921 5.666 24.539 1.00 90.75 91 GLY A CA 1
ATOM 709 C C . GLY A 1 91 ? -12.976 5.483 23.350 1.00 90.75 91 GLY A C 1
ATOM 710 O O . GLY A 1 91 ? -13.184 6.136 22.331 1.00 90.75 91 GLY A O 1
ATOM 711 N N . TRP A 1 92 ? -11.971 4.606 23.457 1.00 93.69 92 TRP A N 1
ATOM 712 C CA . TRP A 1 92 ? -11.111 4.261 22.330 1.00 93.69 92 TRP A CA 1
ATOM 713 C C . TRP A 1 92 ? -11.831 3.307 21.375 1.00 93.69 92 TRP A C 1
ATOM 715 O O . TRP A 1 92 ? -12.352 2.272 21.795 1.00 93.69 92 TRP A O 1
ATOM 725 N N . VAL A 1 93 ? -11.858 3.649 20.087 1.00 91.88 93 VAL A N 1
ATOM 726 C CA . VAL A 1 93 ? -12.417 2.800 19.031 1.00 91.88 93 VAL A CA 1
ATOM 727 C C . VAL A 1 93 ? -11.272 2.383 18.109 1.00 91.88 93 VAL A C 1
ATOM 729 O O . VAL A 1 93 ? -10.678 3.252 17.468 1.00 91.88 93 VAL A O 1
ATOM 732 N N . PRO A 1 94 ? -10.945 1.080 18.017 1.00 92.62 94 PRO A N 1
ATOM 733 C CA . PRO A 1 94 ? -9.850 0.624 17.171 1.00 92.62 94 PRO A CA 1
ATOM 734 C C . PRO A 1 94 ? -10.146 0.928 15.700 1.00 92.62 94 PRO A C 1
ATOM 736 O O . PRO A 1 94 ? -11.293 0.800 15.253 1.00 92.62 94 PRO A O 1
ATOM 739 N N . ARG A 1 95 ? -9.115 1.315 14.935 1.00 89.00 95 ARG A N 1
ATOM 740 C CA . ARG A 1 95 ? -9.230 1.670 13.504 1.00 89.00 95 ARG A CA 1
ATOM 741 C C . ARG A 1 95 ? -10.210 2.820 13.211 1.00 89.00 95 ARG A C 1
ATOM 743 O O . ARG A 1 95 ? -10.773 2.904 12.116 1.00 89.00 95 ARG A O 1
ATOM 750 N N . GLN A 1 96 ? -10.428 3.728 14.161 1.00 90.75 96 GLN A N 1
ATOM 751 C CA . GLN A 1 96 ? -11.209 4.936 13.903 1.00 90.75 96 GLN A CA 1
ATOM 752 C C . GLN A 1 96 ? -10.427 5.903 13.002 1.00 90.75 96 GLN A C 1
ATOM 754 O O . GLN A 1 96 ? -9.265 6.218 13.251 1.00 90.75 96 GLN A O 1
ATOM 759 N N . ALA A 1 97 ? -11.066 6.400 11.939 1.00 88.56 97 ALA A N 1
ATOM 760 C CA . ALA A 1 97 ? -10.465 7.426 11.095 1.00 88.56 97 ALA A CA 1
ATOM 761 C C . ALA A 1 97 ? -10.351 8.751 11.867 1.00 88.56 97 ALA A C 1
ATOM 763 O O . ALA A 1 97 ? -11.340 9.243 12.405 1.00 88.56 97 ALA A O 1
ATOM 764 N N . VAL A 1 98 ? -9.157 9.353 11.871 1.00 88.88 98 VAL A N 1
ATOM 765 C CA . VAL A 1 98 ? -8.903 10.661 12.509 1.00 88.88 98 VAL A CA 1
ATOM 766 C C . VAL A 1 98 ? -9.704 11.782 11.837 1.00 88.88 98 VAL A C 1
ATOM 768 O O . VAL A 1 98 ? -10.186 12.701 12.492 1.00 88.88 98 VAL A O 1
ATOM 771 N N . TYR A 1 99 ? -9.858 11.712 10.513 1.00 88.12 99 TYR A N 1
ATOM 772 C CA . TYR A 1 99 ? -10.550 12.722 9.718 1.00 88.12 99 TYR A CA 1
ATOM 773 C C . TYR A 1 99 ? -11.847 12.169 9.127 1.00 88.12 99 TYR A C 1
ATOM 775 O O . TYR A 1 99 ? -11.884 11.047 8.634 1.00 88.12 99 TYR A O 1
ATOM 783 N N . ASN A 1 100 ? -12.874 13.017 9.048 1.00 90.25 100 ASN A N 1
ATOM 784 C CA . ASN A 1 100 ? -14.214 12.666 8.553 1.00 90.25 100 ASN A CA 1
ATOM 785 C C . ASN A 1 100 ? -14.310 12.450 7.026 1.00 90.25 100 ASN A C 1
ATOM 787 O O . ASN A 1 100 ? -15.403 12.289 6.489 1.00 90.25 100 ASN A O 1
ATOM 791 N N . ASN A 1 101 ? -13.192 12.497 6.296 1.00 90.75 101 ASN A N 1
ATOM 792 C CA . ASN A 1 101 ? -13.192 12.309 4.846 1.00 90.75 101 ASN A CA 1
ATOM 793 C C . ASN A 1 101 ? -13.221 10.804 4.519 1.00 90.75 101 ASN A C 1
ATOM 795 O O . ASN A 1 101 ? -12.294 10.108 4.928 1.00 90.75 101 ASN A O 1
ATOM 799 N N . PRO A 1 102 ? -14.199 10.304 3.738 1.00 89.88 102 PRO A N 1
ATOM 800 C CA . PRO A 1 102 ? -14.310 8.878 3.418 1.00 89.88 102 PRO A CA 1
ATOM 801 C C . PRO A 1 102 ? -13.227 8.352 2.458 1.00 89.88 102 PRO A C 1
ATOM 803 O O . PRO A 1 102 ? -13.218 7.167 2.132 1.00 89.88 102 PRO A O 1
ATOM 806 N N . ARG A 1 103 ? -12.330 9.207 1.951 1.00 91.1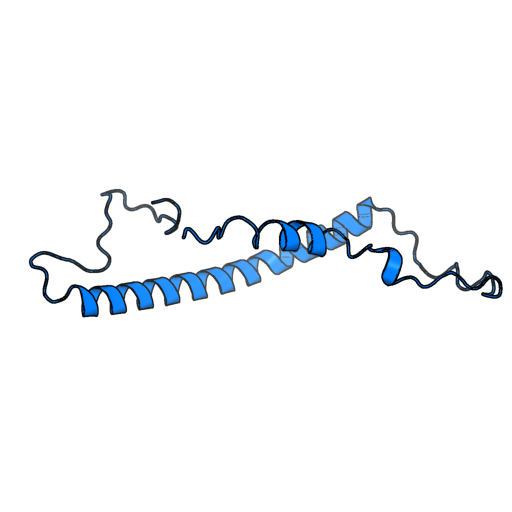9 103 ARG A N 1
ATOM 807 C CA . ARG A 1 103 ? -11.245 8.790 1.052 1.00 91.19 103 ARG A CA 1
ATOM 808 C C . ARG A 1 103 ? -10.187 7.971 1.791 1.00 91.19 103 ARG A C 1
ATOM 810 O O . ARG A 1 103 ? -9.740 8.353 2.870 1.00 91.19 1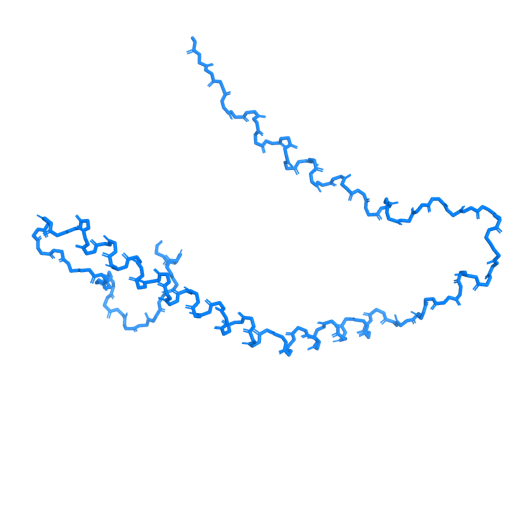03 ARG A O 1
ATOM 817 N N . TYR A 1 104 ? -9.724 6.903 1.145 1.00 88.25 104 TYR A N 1
ATOM 818 C CA . TYR A 1 104 ? -8.575 6.130 1.607 1.00 88.25 104 TYR A CA 1
ATOM 819 C C . TYR A 1 104 ? -7.322 7.012 1.695 1.00 88.25 104 TYR A C 1
ATOM 821 O O . TYR A 1 104 ? -7.054 7.815 0.796 1.00 88.25 104 TYR A O 1
ATOM 829 N N . ARG A 1 105 ? -6.548 6.845 2.771 1.00 85.56 105 ARG A N 1
ATOM 830 C CA . ARG A 1 105 ? -5.223 7.446 2.925 1.00 85.56 105 ARG A CA 1
ATOM 831 C C . ARG A 1 105 ? -4.197 6.353 3.166 1.00 85.56 105 ARG A C 1
ATOM 833 O O . ARG A 1 105 ? -4.453 5.425 3.929 1.00 85.56 105 ARG A O 1
ATOM 840 N N . SER A 1 106 ? -3.037 6.514 2.539 1.00 82.56 106 SER A N 1
ATOM 841 C CA . SER A 1 106 ? -1.857 5.736 2.896 1.00 82.56 106 SER A CA 1
ATOM 842 C C . SER A 1 106 ? -1.484 6.034 4.357 1.00 82.56 106 SER A C 1
ATOM 844 O O . SER A 1 106 ? -1.576 7.200 4.757 1.00 82.56 106 SER A O 1
ATOM 846 N N . PRO A 1 107 ? -1.074 5.029 5.149 1.00 74.00 107 PRO A N 1
ATOM 847 C CA . PRO A 1 107 ? -0.720 5.206 6.561 1.00 74.00 107 PRO A CA 1
ATOM 848 C C . PRO A 1 107 ? 0.408 6.224 6.797 1.00 74.00 107 PRO A C 1
ATOM 850 O O . PRO A 1 107 ? 0.479 6.807 7.870 1.00 74.00 107 PRO A O 1
ATOM 853 N N . GLU A 1 108 ? 1.253 6.473 5.794 1.00 69.88 108 GLU A N 1
ATOM 854 C CA . GLU A 1 108 ? 2.434 7.351 5.882 1.00 69.88 108 GLU A CA 1
ATOM 855 C C . GLU A 1 108 ? 2.116 8.833 5.614 1.00 69.88 108 GLU A C 1
ATOM 857 O O . GLU A 1 108 ? 2.959 9.702 5.801 1.00 69.88 108 GLU A O 1
ATOM 862 N N . GLY A 1 109 ? 0.900 9.130 5.141 1.00 56.59 109 GLY A N 1
ATOM 863 C CA . GLY A 1 109 ? 0.416 10.493 4.887 1.00 56.59 109 GLY A CA 1
ATOM 864 C C . GLY A 1 109 ? -0.346 11.108 6.066 1.00 56.59 109 GLY A C 1
ATOM 865 O O . GLY A 1 109 ? -1.205 11.970 5.837 1.00 56.59 109 GLY A O 1
ATOM 866 N N . LEU A 1 110 ? -0.100 10.598 7.277 1.00 44.69 110 LEU A N 1
ATOM 867 C CA . LEU A 1 110 ? -0.590 11.118 8.555 1.00 44.69 110 LEU A CA 1
ATOM 868 C C . LEU A 1 110 ? 0.473 11.993 9.221 1.00 44.69 110 LEU A C 1
ATOM 870 O O . LEU A 1 110 ? 1.656 11.593 9.209 1.00 44.69 110 LEU A O 1
#

Sequence (110 aa):
MGFGVDQVSTEWAVAVKRVSFSSICGPLDPADPPHLAQSSYRVPFRELRRETTWARIHLVPLLLAEGDRVAYQEGLRATAVEAEIMKDVKGWVPRQAVYNNPRYRSPEGL

Radius of gyration: 26.52 Å; chains: 1; bounding box: 60×26×63 Å

pLDDT: mean 75.13, std 21.69, range [33.94, 97.31]

Foldseek 3Di:
DDDDPPPPPVVVVVVVVPPPPCVVDDPDDPPPPVCVVPDDPPDDPVVVVVVVVVVCVVCVVVVVVVVVVVQVVVLVVQQVVCCVVCVVPPPDDGPDDPDPDPDDDDPVVD

Secondary structure (DSSP, 8-state):
-----TTSHHHHHHHGGG--GGGSS----TTS-TTTTS-S----HHHHHHHHHHHHHHHHHHHHHHHHHHHHHHHHHHHHHHHHHGGGSTT--TT--SSS--S---GGG-

InterPro domains:
  IPR009346 GRIM-19 [PF06212] (46-107)
  IPR009346 GRIM-19 [PTHR12966] (46-107)

Organism: NCBI:txid2733690